Protein AF-A0A382CCT0-F1 (afdb_monomer_lite)

Secondary structure (DSSP, 8-state):
-----GGGGTTPPSSS--THHHHHHHHHTT--------S-----SSHHHHHHHHHHH--

Sequence (59 aa):
IQILKPGLFNDCPDGPFSLNFIYDRAAQQKRLFGLRHEGQWIELNHPEGLAAAEQALLE

Foldseek 3Di:
DDDDDPCLCPPPDPDDDDCVVSQVVCVVVVNDDDDDDPDDDFDPPDPVSVVVVVVVVVD

Structure (mmCIF, N/CA/C/O backbone):
data_AF-A0A382CCT0-F1
#
_entry.id   AF-A0A382CCT0-F1
#
loop_
_atom_site.group_PDB
_atom_site.id
_atom_site.type_symbol
_atom_site.label_atom_id
_atom_site.label_alt_id
_atom_site.label_comp_id
_atom_site.label_asym_id
_atom_site.label_entity_id
_atom_site.label_seq_id
_atom_site.pdbx_PDB_ins_code
_atom_site.Cartn_x
_atom_site.Cartn_y
_atom_site.Cartn_z
_atom_site.occupancy
_atom_site.B_iso_or_equiv
_atom_site.auth_seq_id
_atom_site.auth_comp_id
_atom_site.auth_asym_id
_atom_site.auth_atom_id
_atom_site.pdbx_PDB_model_num
ATOM 1 N N . ILE A 1 1 ? 2.255 0.787 -0.871 1.00 89.25 1 ILE A N 1
ATOM 2 C CA . ILE A 1 1 ? 2.169 -0.380 0.052 1.00 89.25 1 ILE A CA 1
ATOM 3 C C . ILE A 1 1 ? 1.054 -0.117 1.057 1.00 89.25 1 ILE A C 1
ATOM 5 O O . ILE A 1 1 ? 0.891 1.030 1.453 1.00 89.25 1 ILE A O 1
ATOM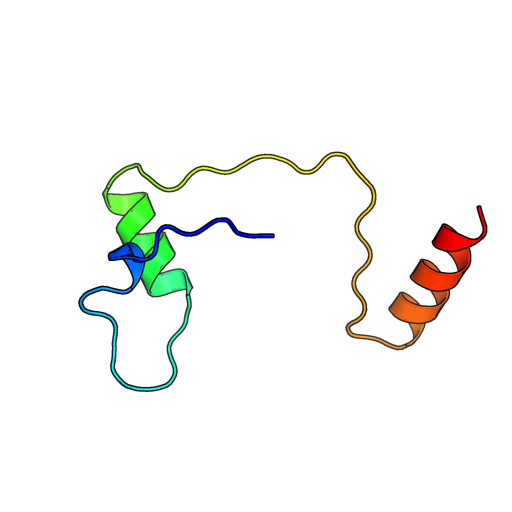 9 N N . GLN A 1 2 ? 0.295 -1.142 1.451 1.00 94.75 2 GLN A N 1
ATOM 10 C CA . GLN A 1 2 ? -0.792 -1.023 2.428 1.00 94.75 2 GLN A CA 1
ATOM 11 C C . GLN A 1 2 ? -0.705 -2.130 3.483 1.00 94.75 2 GLN A C 1
ATOM 13 O O . GLN A 1 2 ? -0.346 -3.261 3.165 1.00 94.75 2 GLN A O 1
ATOM 18 N N . ILE A 1 3 ? -1.062 -1.807 4.726 1.00 96.19 3 ILE A N 1
ATOM 19 C CA . ILE A 1 3 ? -1.204 -2.767 5.826 1.00 96.19 3 ILE A CA 1
ATOM 20 C C . ILE A 1 3 ? -2.636 -2.633 6.334 1.00 96.19 3 ILE A C 1
ATOM 22 O O . ILE A 1 3 ? -3.003 -1.600 6.893 1.00 96.19 3 ILE A O 1
ATOM 26 N N . LEU A 1 4 ? -3.460 -3.654 6.102 1.00 96.25 4 LEU A N 1
ATOM 27 C CA . LEU A 1 4 ? -4.900 -3.597 6.355 1.00 96.25 4 LEU A CA 1
ATOM 28 C C . LEU A 1 4 ? -5.312 -4.629 7.400 1.00 96.25 4 LEU A C 1
ATOM 30 O O . LEU A 1 4 ? -4.916 -5.792 7.341 1.00 96.25 4 LEU A O 1
ATOM 34 N N . LYS A 1 5 ? -6.153 -4.211 8.351 1.00 95.75 5 LYS A N 1
ATOM 35 C CA . LYS A 1 5 ? -6.777 -5.133 9.305 1.00 95.75 5 LYS A CA 1
ATOM 36 C C . LYS A 1 5 ? -7.908 -5.901 8.597 1.00 95.75 5 LYS A C 1
ATOM 38 O O . LYS A 1 5 ? -8.767 -5.237 8.020 1.00 95.75 5 LYS A O 1
ATOM 43 N N . PRO A 1 6 ? -7.999 -7.243 8.707 1.00 96.75 6 PRO A N 1
ATOM 44 C CA . PRO A 1 6 ? -9.025 -8.032 8.012 1.00 96.75 6 PRO A CA 1
ATOM 45 C C . PRO A 1 6 ? -10.469 -7.571 8.259 1.00 96.75 6 PRO A C 1
ATOM 47 O O . PRO A 1 6 ? -11.275 -7.544 7.340 1.00 96.75 6 PRO A O 1
ATOM 50 N N . GLY A 1 7 ? -10.788 -7.114 9.474 1.00 95.50 7 GLY A N 1
ATOM 51 C CA . GLY A 1 7 ? -12.132 -6.622 9.804 1.00 95.50 7 GLY A CA 1
ATOM 52 C C . GLY A 1 7 ? -12.571 -5.353 9.056 1.00 95.50 7 GLY A C 1
ATOM 53 O O . GLY A 1 7 ? -13.738 -4.994 9.144 1.00 95.50 7 GLY A O 1
ATOM 54 N N . LEU A 1 8 ? -11.678 -4.676 8.319 1.00 95.12 8 LEU A N 1
ATOM 55 C CA . LEU A 1 8 ? -12.062 -3.582 7.414 1.00 95.12 8 LEU A CA 1
ATOM 56 C C . LEU A 1 8 ? -12.933 -4.066 6.247 1.00 95.12 8 LEU A C 1
ATOM 58 O O . LEU A 1 8 ? -13.638 -3.257 5.653 1.00 95.12 8 LEU A O 1
ATOM 62 N N . PHE A 1 9 ? -12.888 -5.365 5.939 1.00 96.00 9 PHE A N 1
ATOM 63 C CA . PHE A 1 9 ? -13.638 -5.982 4.847 1.00 96.00 9 PHE A CA 1
ATOM 64 C C . PHE A 1 9 ? -15.024 -6.497 5.264 1.00 96.00 9 PHE A C 1
ATOM 66 O O . PHE A 1 9 ? -15.769 -6.992 4.422 1.00 96.00 9 PHE A O 1
ATOM 73 N N . ASN A 1 10 ? -15.396 -6.363 6.541 1.00 95.81 10 ASN A N 1
ATOM 74 C CA . ASN A 1 10 ? -16.745 -6.691 6.993 1.00 95.81 10 ASN A CA 1
ATOM 75 C C . ASN A 1 10 ? -17.764 -5.759 6.317 1.00 95.81 10 ASN A C 1
ATOM 77 O O . ASN A 1 10 ? -17.514 -4.558 6.165 1.00 95.81 10 ASN A O 1
ATOM 81 N N . ASP A 1 11 ? -18.909 -6.316 5.915 1.00 95.06 11 ASP A N 1
ATOM 82 C CA . ASP A 1 11 ? -20.017 -5.572 5.302 1.00 95.06 11 ASP A CA 1
ATOM 83 C C . ASP A 1 11 ? -19.580 -4.732 4.082 1.00 95.06 11 ASP A C 1
ATOM 85 O O . ASP A 1 11 ? -19.975 -3.567 3.923 1.00 95.06 11 ASP A O 1
ATOM 89 N N . CYS A 1 12 ? -18.677 -5.289 3.267 1.00 96.69 12 CYS A N 1
ATOM 90 C CA . CYS A 1 12 ? -18.286 -4.733 1.972 1.00 96.69 12 CYS A CA 1
ATOM 91 C C . CYS A 1 12 ? -19.254 -5.164 0.860 1.00 96.69 12 CYS A C 1
ATOM 93 O O . CYS A 1 12 ? -19.951 -6.163 1.026 1.00 96.69 12 CYS A O 1
ATOM 95 N N . PRO A 1 13 ? -19.313 -4.422 -0.263 1.00 96.31 13 PRO A N 1
ATOM 96 C CA . PRO A 1 13 ? -20.157 -4.787 -1.394 1.00 96.31 13 PRO A CA 1
ATOM 97 C C . PRO A 1 13 ? -19.799 -6.166 -1.948 1.00 96.31 13 PRO A C 1
ATOM 99 O O . PRO A 1 13 ? -18.622 -6.523 -2.019 1.00 96.31 13 PRO A O 1
ATOM 102 N N . ASP A 1 14 ? -20.812 -6.898 -2.401 1.00 95.50 14 ASP A N 1
ATOM 103 C CA . ASP A 1 14 ? -20.600 -8.117 -3.172 1.00 95.50 14 ASP A CA 1
ATOM 104 C C . ASP A 1 14 ? -19.984 -7.789 -4.544 1.00 95.50 14 ASP A C 1
ATOM 106 O O . ASP A 1 14 ? -20.358 -6.815 -5.202 1.00 95.50 14 ASP A O 1
ATOM 110 N N . GLY A 1 15 ? -19.057 -8.635 -5.001 1.00 96.12 15 GLY A N 1
ATOM 111 C CA . GLY A 1 15 ? -18.373 -8.472 -6.287 1.00 96.12 15 GLY A CA 1
ATOM 112 C C . GLY A 1 15 ? -17.207 -7.468 -6.263 1.00 96.12 15 GLY A C 1
ATOM 113 O O . GLY A 1 15 ? -16.698 -7.128 -5.197 1.00 96.12 15 GLY A O 1
ATOM 114 N N . PRO A 1 16 ? -16.708 -7.030 -7.436 1.00 97.56 16 PRO A N 1
ATOM 115 C CA . PRO A 1 16 ? -15.602 -6.077 -7.511 1.00 97.56 16 PRO A CA 1
ATOM 116 C C . PRO A 1 16 ? -15.998 -4.695 -6.979 1.00 97.56 16 PRO A C 1
ATOM 118 O O . PRO A 1 16 ? -16.973 -4.100 -7.434 1.00 97.56 16 PRO A O 1
ATOM 121 N N . PHE A 1 17 ? -15.194 -4.146 -6.069 1.00 97.06 17 PHE A N 1
ATOM 122 C CA . PHE A 1 17 ? -15.371 -2.792 -5.545 1.00 97.06 17 PHE A CA 1
ATOM 123 C C . PHE A 1 17 ? -14.023 -2.083 -5.353 1.00 97.06 17 PHE A C 1
ATOM 125 O O . PHE A 1 17 ? -12.962 -2.706 -5.310 1.00 97.06 17 PHE A O 1
ATOM 132 N N . SER A 1 18 ? -14.062 -0.753 -5.238 1.00 97.25 18 SER A N 1
ATOM 133 C CA . SER A 1 18 ? -12.872 0.067 -4.983 1.00 97.25 18 SER A CA 1
ATOM 134 C C . SER A 1 18 ? -12.460 0.017 -3.512 1.00 97.25 18 SER A C 1
ATOM 136 O O . SER A 1 18 ? -13.287 0.246 -2.630 1.00 97.25 18 SER A O 1
ATOM 138 N N . LEU A 1 19 ? -11.165 -0.161 -3.231 1.00 97.06 19 LEU A N 1
ATOM 139 C CA . LEU A 1 19 ? -10.638 -0.094 -1.861 1.00 97.06 19 LEU A CA 1
ATOM 140 C C . LEU A 1 19 ? -10.818 1.283 -1.200 1.00 97.06 19 LEU A C 1
ATOM 142 O O . LEU A 1 19 ? -10.793 1.363 0.026 1.00 97.06 19 LEU A O 1
ATOM 146 N N . ASN A 1 20 ? -11.090 2.352 -1.957 1.00 97.00 20 ASN A N 1
ATOM 147 C CA . ASN A 1 20 ? -11.437 3.643 -1.352 1.00 97.00 20 ASN 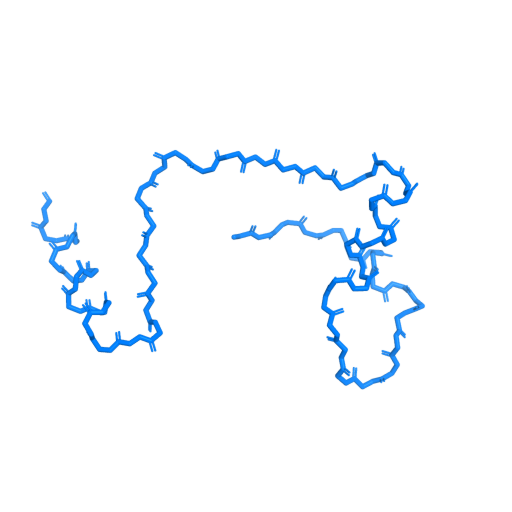A CA 1
ATOM 148 C C . ASN A 1 20 ? -12.649 3.534 -0.419 1.00 97.00 20 ASN A C 1
ATOM 150 O O . ASN A 1 20 ? -12.675 4.197 0.608 1.00 97.00 20 ASN A O 1
ATOM 154 N N . PHE A 1 21 ? -13.577 2.612 -0.687 1.00 96.88 21 PHE A N 1
ATOM 155 C CA . PHE A 1 21 ? -14.707 2.340 0.197 1.00 96.88 21 PHE A CA 1
ATOM 156 C C . PHE A 1 21 ? -14.284 2.022 1.643 1.00 96.88 21 PHE A C 1
ATOM 158 O O . PHE A 1 21 ? -14.852 2.557 2.599 1.00 96.88 21 PHE A O 1
ATOM 165 N N . ILE A 1 22 ? -13.268 1.171 1.826 1.00 97.25 22 ILE A N 1
ATOM 166 C CA . ILE A 1 22 ? -12.772 0.821 3.164 1.00 97.25 22 ILE A CA 1
ATOM 167 C C . ILE A 1 22 ? -11.881 1.925 3.749 1.00 97.25 22 ILE A C 1
ATOM 169 O O . ILE A 1 22 ? -11.859 2.108 4.969 1.00 97.25 22 ILE A O 1
ATOM 173 N N . TYR A 1 23 ? -11.181 2.690 2.904 1.00 97.44 23 TYR A N 1
ATOM 174 C CA . TYR A 1 23 ? -10.362 3.826 3.337 1.00 97.44 23 TYR A CA 1
ATOM 175 C C . TYR A 1 23 ? -11.222 4.974 3.857 1.00 97.44 23 TYR A C 1
ATOM 177 O O . TYR A 1 23 ? -10.922 5.505 4.924 1.00 97.44 23 TYR A O 1
ATOM 185 N N . ASP A 1 24 ? -12.330 5.281 3.185 1.00 97.31 24 ASP A N 1
ATOM 186 C CA . ASP A 1 24 ? -13.284 6.307 3.603 1.00 97.31 24 ASP A CA 1
ATOM 187 C C . ASP A 1 24 ? -13.914 5.951 4.954 1.00 97.31 24 ASP A C 1
ATOM 189 O O . ASP A 1 24 ? -13.944 6.775 5.870 1.00 97.31 24 ASP A O 1
ATOM 193 N N . ARG A 1 25 ? -14.333 4.691 5.137 1.00 96.12 25 ARG A N 1
ATOM 194 C CA . ARG A 1 25 ? -14.830 4.189 6.432 1.00 96.12 25 ARG A CA 1
ATOM 195 C C . ARG A 1 25 ? -13.774 4.305 7.535 1.00 96.12 25 ARG A C 1
ATOM 197 O O . ARG A 1 25 ? -14.076 4.767 8.637 1.00 96.12 25 ARG A O 1
ATOM 204 N N . ALA A 1 26 ? -12.530 3.912 7.257 1.00 97.38 26 ALA A N 1
ATOM 205 C CA . ALA A 1 26 ? -11.436 4.032 8.219 1.00 97.38 26 ALA A CA 1
ATOM 206 C C . ALA A 1 26 ? -11.128 5.503 8.556 1.00 97.38 26 ALA A C 1
ATOM 208 O O . ALA A 1 26 ? -10.901 5.828 9.724 1.00 97.38 26 ALA A O 1
ATOM 209 N N . ALA A 1 27 ? -11.161 6.399 7.567 1.00 97.81 27 ALA A N 1
ATOM 210 C CA . ALA A 1 27 ? -10.949 7.833 7.742 1.00 97.81 27 ALA A CA 1
ATOM 211 C C . ALA A 1 27 ? -12.050 8.476 8.596 1.00 97.81 27 ALA A C 1
ATOM 213 O O . ALA A 1 27 ? -11.736 9.208 9.535 1.00 97.81 27 ALA A O 1
ATOM 214 N N . GLN A 1 28 ? -13.323 8.138 8.355 1.00 97.50 28 GLN A N 1
ATOM 215 C CA . GLN A 1 28 ? -14.462 8.591 9.170 1.00 97.50 28 GLN A CA 1
ATOM 216 C C . GLN A 1 28 ? -14.312 8.199 10.647 1.00 97.50 28 GLN A C 1
ATOM 218 O O . GLN A 1 28 ? -14.669 8.965 11.540 1.00 97.50 28 GLN A O 1
ATOM 223 N N . GLN A 1 29 ? -13.720 7.033 10.916 1.00 96.75 29 GLN A N 1
ATOM 224 C CA . GLN A 1 29 ? -13.422 6.565 12.271 1.00 96.75 29 GLN A CA 1
ATOM 225 C C . GLN A 1 29 ? -12.108 7.124 12.846 1.00 96.75 29 GLN A C 1
ATOM 227 O O . GLN A 1 29 ? -11.734 6.7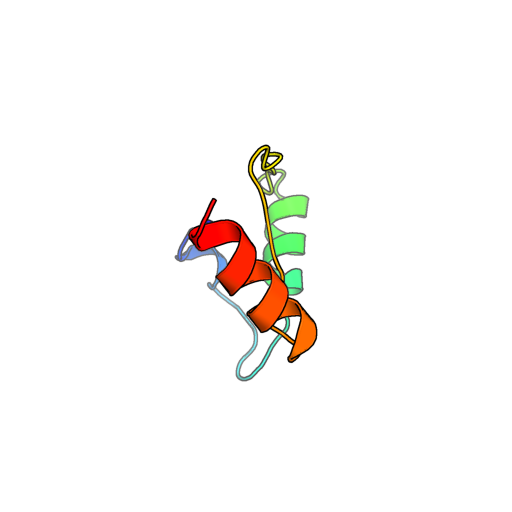51 13.956 1.00 96.75 29 GLN A O 1
ATOM 232 N N . LYS A 1 30 ? -11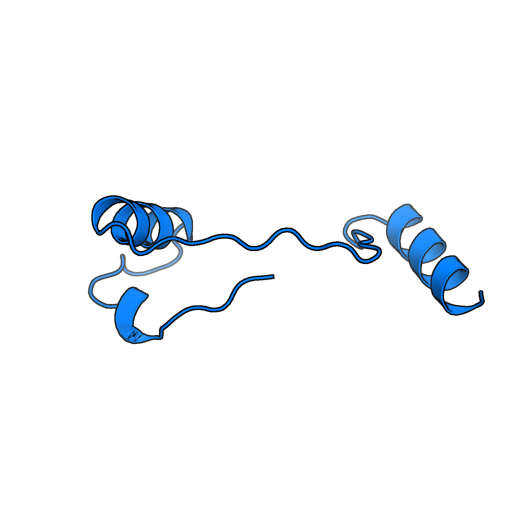.394 7.998 12.119 1.00 97.56 30 LYS A N 1
ATOM 233 C CA . LYS A 1 30 ? -10.055 8.517 12.469 1.00 97.56 30 LYS A CA 1
ATOM 234 C C . LYS A 1 30 ? -9.013 7.410 12.663 1.00 97.56 30 LYS A C 1
ATOM 236 O O . LYS A 1 30 ? -8.158 7.474 13.542 1.00 97.56 30 LYS A O 1
ATOM 241 N N . ARG A 1 31 ? -9.116 6.364 11.844 1.00 97.25 31 ARG A N 1
ATOM 242 C CA . ARG A 1 31 ? -8.273 5.161 11.883 1.00 97.25 31 ARG A CA 1
ATOM 243 C C . ARG A 1 31 ? -7.468 4.929 10.608 1.00 97.25 31 ARG A C 1
ATOM 245 O O . ARG A 1 31 ? -6.806 3.898 10.496 1.00 97.25 31 ARG A O 1
ATOM 252 N N . LEU A 1 32 ? -7.536 5.852 9.654 1.00 97.81 32 LEU A N 1
ATOM 253 C CA . LEU A 1 32 ? -6.674 5.858 8.482 1.00 97.81 32 LEU A CA 1
ATOM 254 C C . LEU A 1 32 ? -5.410 6.658 8.809 1.00 97.81 32 LEU A C 1
ATOM 256 O O . LEU A 1 32 ? -5.486 7.846 9.114 1.00 97.81 32 LEU A O 1
ATOM 260 N N . PHE A 1 33 ? -4.260 5.995 8.743 1.00 97.56 33 PHE A N 1
ATOM 261 C CA . PHE A 1 33 ? -2.952 6.593 8.996 1.00 97.56 33 PHE A CA 1
ATOM 262 C C . PHE A 1 33 ? -2.051 6.389 7.782 1.00 97.56 33 PHE A C 1
ATOM 264 O O . PHE A 1 33 ? -2.227 5.433 7.027 1.00 97.56 33 PHE A O 1
ATOM 271 N N . GLY A 1 34 ? -1.075 7.277 7.618 1.00 96.69 34 GLY A N 1
ATOM 272 C CA . GLY A 1 34 ? -0.071 7.193 6.565 1.00 96.69 34 GLY A CA 1
ATOM 273 C C . GLY A 1 34 ? 1.336 7.306 7.136 1.00 96.69 34 GLY A C 1
ATOM 274 O O . GLY A 1 34 ? 1.558 8.002 8.126 1.00 96.69 34 GLY A O 1
ATOM 275 N N . LEU A 1 35 ? 2.280 6.633 6.483 1.00 96.38 35 LEU A N 1
ATOM 276 C CA . LEU A 1 35 ? 3.712 6.791 6.707 1.00 96.38 35 LEU A CA 1
ATOM 277 C C . LEU A 1 35 ? 4.360 7.139 5.367 1.00 96.38 35 LEU A C 1
ATOM 279 O O . LEU A 1 35 ? 4.101 6.471 4.364 1.00 96.38 35 LEU A O 1
ATOM 283 N N . ARG A 1 36 ? 5.192 8.184 5.349 1.00 95.31 36 ARG A N 1
ATOM 284 C CA . ARG A 1 36 ? 5.954 8.551 4.154 1.00 95.31 36 ARG A CA 1
ATOM 285 C C . ARG A 1 36 ? 7.054 7.517 3.929 1.00 95.31 36 ARG A C 1
ATOM 287 O O . ARG A 1 36 ? 7.854 7.264 4.822 1.00 95.31 36 ARG A O 1
ATOM 294 N N . HIS A 1 37 ? 7.090 6.948 2.731 1.00 94.75 37 HIS A N 1
ATOM 295 C CA . HIS A 1 37 ? 8.206 6.121 2.290 1.00 94.75 37 HIS A CA 1
ATOM 296 C C . HIS A 1 37 ? 9.400 7.014 1.931 1.00 94.75 37 HIS A C 1
ATOM 298 O O . HIS A 1 37 ? 9.225 7.989 1.203 1.00 94.75 37 HIS A O 1
ATOM 304 N N . GLU A 1 38 ? 10.593 6.692 2.434 1.00 94.88 38 GLU A N 1
ATOM 305 C CA . GLU A 1 38 ? 11.817 7.486 2.203 1.00 94.88 38 GLU A CA 1
ATOM 306 C C . GLU A 1 38 ? 12.832 6.800 1.277 1.00 94.88 38 GLU A C 1
ATOM 308 O O . GLU A 1 38 ? 13.809 7.419 0.870 1.00 94.88 38 GLU A O 1
ATOM 313 N N . GLY A 1 39 ? 12.604 5.534 0.919 1.00 91.62 39 GLY A N 1
ATOM 314 C CA . GLY A 1 39 ? 13.437 4.810 -0.043 1.00 91.62 39 GLY A CA 1
ATOM 315 C C . GLY A 1 39 ? 13.038 5.057 -1.499 1.00 91.62 39 GLY A C 1
ATOM 316 O O . GLY A 1 39 ? 12.016 5.687 -1.788 1.00 91.62 39 GLY A O 1
ATOM 317 N N . GLN A 1 40 ? 13.819 4.478 -2.413 1.00 90.88 40 GLN A N 1
ATOM 318 C CA . GLN A 1 40 ? 13.491 4.456 -3.837 1.00 90.88 40 GLN A CA 1
ATOM 319 C C . GLN A 1 40 ? 12.203 3.667 -4.099 1.00 90.88 40 GLN A C 1
ATOM 321 O O . GLN A 1 40 ? 11.920 2.658 -3.450 1.00 90.88 40 GLN A O 1
ATOM 326 N N . TRP A 1 41 ? 11.422 4.142 -5.064 1.00 92.19 41 TRP A N 1
ATOM 327 C CA . TRP A 1 41 ? 10.208 3.497 -5.545 1.00 92.19 41 TRP A CA 1
ATOM 328 C C . TRP A 1 41 ? 10.178 3.605 -7.067 1.00 92.19 41 TRP A C 1
ATOM 330 O O . TRP A 1 41 ? 10.294 4.708 -7.599 1.00 92.19 41 TRP A O 1
ATOM 340 N N . ILE A 1 42 ? 10.025 2.472 -7.752 1.00 93.38 42 ILE A N 1
ATOM 341 C CA . ILE A 1 42 ? 9.989 2.396 -9.215 1.00 93.38 42 ILE A CA 1
ATOM 342 C C . ILE A 1 42 ? 8.709 1.666 -9.619 1.00 93.38 42 ILE A C 1
ATOM 344 O O . ILE A 1 42 ? 8.404 0.590 -9.103 1.00 93.38 42 ILE A O 1
ATOM 348 N N . GLU A 1 43 ? 7.939 2.267 -10.523 1.00 92.94 43 GLU A N 1
ATOM 349 C CA . GLU A 1 43 ? 6.713 1.677 -11.054 1.00 92.94 43 GLU A CA 1
ATOM 350 C C . GLU A 1 43 ? 7.030 0.800 -12.269 1.00 92.94 43 GLU A C 1
ATOM 352 O O . GLU A 1 43 ? 7.707 1.228 -13.199 1.00 92.94 43 GLU A O 1
ATOM 357 N N . LEU A 1 44 ? 6.528 -0.436 -12.267 1.00 94.25 44 LEU A N 1
ATOM 358 C CA . LEU A 1 44 ? 6.800 -1.446 -13.303 1.00 94.25 44 LEU A CA 1
ATOM 359 C C . LEU A 1 44 ? 5.613 -1.660 -14.249 1.00 94.25 44 LEU A C 1
ATOM 361 O O . LEU A 1 44 ? 5.425 -2.736 -14.809 1.00 94.25 44 LEU A O 1
ATOM 365 N N . ASN A 1 45 ? 4.759 -0.650 -14.383 1.00 93.06 45 ASN A N 1
ATOM 366 C CA . ASN A 1 45 ? 3.565 -0.687 -15.228 1.00 93.06 45 ASN A CA 1
ATOM 367 C C . ASN A 1 45 ? 3.861 -0.411 -16.713 1.00 93.06 45 ASN A C 1
ATOM 369 O O . ASN A 1 45 ? 2.961 -0.578 -17.535 1.00 93.06 45 ASN A O 1
ATOM 373 N N . HIS A 1 46 ? 5.098 -0.040 -17.057 1.00 93.12 46 HIS A N 1
ATOM 374 C CA . HIS A 1 46 ? 5.550 0.187 -18.428 1.00 93.12 46 HIS A CA 1
ATOM 375 C C . HIS A 1 46 ? 6.962 -0.386 -18.660 1.00 93.12 46 HIS A C 1
ATOM 377 O O . HIS A 1 46 ? 7.734 -0.497 -17.701 1.00 93.12 46 HIS A O 1
ATOM 383 N N . PRO A 1 47 ? 7.330 -0.736 -19.909 1.00 93.88 47 PRO A N 1
ATOM 384 C CA . PRO A 1 47 ? 8.639 -1.316 -20.227 1.00 93.88 47 PRO A CA 1
ATOM 385 C C . PRO A 1 47 ? 9.835 -0.465 -19.777 1.00 93.88 47 PRO A C 1
ATOM 387 O O . PRO A 1 47 ? 10.828 -1.002 -19.294 1.00 93.88 47 PRO A O 1
ATOM 390 N N . GLU A 1 48 ? 9.741 0.859 -19.883 1.00 94.25 48 GLU A N 1
ATOM 391 C CA . GLU A 1 48 ? 10.779 1.786 -19.429 1.00 94.25 48 GLU A CA 1
ATOM 392 C C . GLU A 1 48 ? 11.012 1.723 -17.913 1.00 94.25 48 GLU A C 1
ATOM 394 O O . GLU A 1 48 ? 12.149 1.842 -17.457 1.00 94.25 48 GLU A O 1
ATOM 399 N N . GLY A 1 49 ? 9.954 1.468 -17.136 1.00 94.56 49 GLY A N 1
ATOM 400 C CA . GLY A 1 49 ? 10.040 1.300 -15.688 1.00 94.56 49 GLY A CA 1
ATOM 401 C C . GLY A 1 49 ? 10.798 0.032 -15.301 1.00 94.56 49 GLY A C 1
ATOM 402 O O . GLY A 1 49 ? 11.571 0.047 -14.344 1.00 94.56 49 GLY A O 1
ATOM 403 N N . LEU A 1 50 ? 10.645 -1.042 -16.084 1.00 95.00 50 LEU A N 1
ATOM 404 C CA . LEU A 1 50 ? 11.414 -2.273 -15.898 1.00 95.00 50 LEU A CA 1
ATOM 405 C C . LEU A 1 50 ? 12.907 -2.042 -16.126 1.00 95.00 50 LEU A C 1
ATOM 407 O O . LEU A 1 50 ? 13.699 -2.364 -15.246 1.00 95.00 50 LEU A O 1
ATOM 411 N N . ALA A 1 51 ? 13.282 -1.424 -17.248 1.00 93.62 51 ALA A N 1
ATOM 4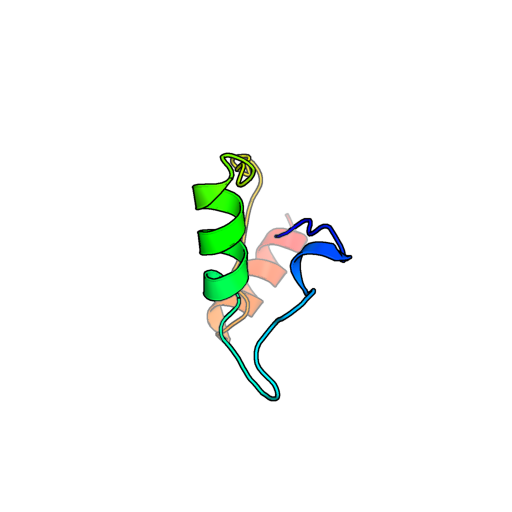12 C CA . ALA A 1 51 ? 14.683 -1.123 -17.535 1.00 93.62 51 ALA A CA 1
ATOM 413 C C . ALA A 1 51 ? 15.314 -0.227 -16.450 1.00 93.62 51 ALA A C 1
ATOM 415 O O . ALA A 1 51 ? 16.451 -0.452 -16.037 1.00 93.62 51 ALA A O 1
ATOM 416 N N . ALA A 1 52 ? 14.565 0.760 -15.942 1.00 92.94 52 ALA A N 1
ATOM 417 C CA . ALA A 1 52 ? 15.014 1.613 -14.842 1.00 92.94 52 ALA A CA 1
ATOM 418 C C . ALA A 1 52 ? 15.226 0.829 -13.533 1.00 92.94 52 ALA A C 1
ATOM 420 O O . ALA A 1 52 ? 16.210 1.065 -12.833 1.00 92.94 52 ALA A O 1
ATOM 421 N N . ALA A 1 53 ? 14.339 -0.116 -13.207 1.00 95.06 53 ALA A N 1
ATOM 422 C CA . ALA A 1 53 ? 14.492 -0.964 -12.027 1.00 95.06 53 ALA A CA 1
ATOM 423 C C . ALA A 1 53 ? 15.663 -1.943 -12.148 1.00 95.06 53 ALA A C 1
ATOM 425 O O . ALA A 1 53 ? 16.396 -2.130 -11.181 1.00 95.06 53 ALA A O 1
ATOM 426 N N . GLU A 1 54 ? 15.862 -2.542 -13.323 1.00 94.69 54 GLU A N 1
ATOM 427 C CA . GLU A 1 54 ? 17.002 -3.422 -13.590 1.00 94.69 54 GLU A CA 1
ATOM 428 C C . GLU A 1 54 ? 18.327 -2.676 -13.421 1.00 94.69 54 GLU A C 1
ATOM 430 O O . GLU A 1 54 ? 19.233 -3.184 -12.763 1.00 94.69 54 GLU A O 1
ATOM 435 N N . GLN A 1 55 ? 18.420 -1.447 -13.935 1.00 94.62 55 GLN A N 1
ATOM 436 C CA . GLN A 1 55 ? 19.605 -0.612 -13.760 1.00 94.62 55 GLN A CA 1
ATOM 437 C C . GLN A 1 55 ? 19.850 -0.267 -12.284 1.00 94.62 55 GLN A C 1
ATOM 439 O O . GLN A 1 55 ? 20.980 -0.389 -11.819 1.00 94.62 55 GLN A O 1
ATOM 444 N N . ALA A 1 56 ? 18.805 0.103 -11.537 1.00 93.06 56 ALA A N 1
ATOM 445 C CA . ALA A 1 56 ? 18.916 0.439 -10.116 1.00 93.06 56 ALA A CA 1
ATOM 446 C C . ALA A 1 56 ? 19.356 -0.745 -9.231 1.00 93.06 56 ALA A C 1
ATOM 448 O O . ALA A 1 56 ? 19.902 -0.528 -8.156 1.00 93.06 56 ALA A O 1
ATOM 449 N N . LEU A 1 57 ? 19.123 -1.995 -9.656 1.00 91.56 57 LEU A N 1
ATOM 450 C CA . LEU A 1 57 ? 19.576 -3.198 -8.938 1.00 91.56 57 LEU A CA 1
ATOM 451 C C . LEU A 1 57 ? 21.055 -3.542 -9.176 1.00 91.56 57 LEU A C 1
ATOM 453 O O . LEU A 1 57 ? 21.606 -4.361 -8.440 1.00 91.56 57 LEU A O 1
ATOM 457 N N . LEU A 1 58 ? 21.667 -2.991 -10.226 1.00 92.00 58 LEU A N 1
ATOM 458 C CA . LEU A 1 58 ? 23.075 -3.213 -10.572 1.00 92.00 58 LEU A CA 1
ATOM 459 C C . LEU A 1 58 ? 24.018 -2.174 -9.942 1.00 92.00 58 LEU A C 1
ATOM 461 O O . LEU A 1 58 ? 25.236 -2.342 -10.034 1.00 92.00 58 LEU A O 1
ATOM 465 N N . GLU A 1 59 ? 23.462 -1.119 -9.342 1.00 69.19 59 GLU A N 1
ATOM 466 C CA . GLU A 1 59 ? 24.169 -0.094 -8.558 1.00 69.19 59 GLU A CA 1
ATOM 467 C C . GLU A 1 59 ? 24.396 -0.538 -7.105 1.00 69.19 59 GLU A C 1
ATOM 469 O O . GLU A 1 59 ? 25.494 -0.238 -6.578 1.00 69.19 59 GLU A O 1
#

Organism: NCBI:txid408172

InterPro domains:
  IPR029044 Nucleotide-diphospho-sugar transferases [G3DSA:3.90.550.10] (1-59)
  IPR029044 Nucleotide-diphospho-sugar transferases [SSF53448] (1-57)

Radius of gyration: 16.69 Å; chains: 1; bounding box: 45×17×33 Å

pLDDT: mean 94.84, std 3.9, range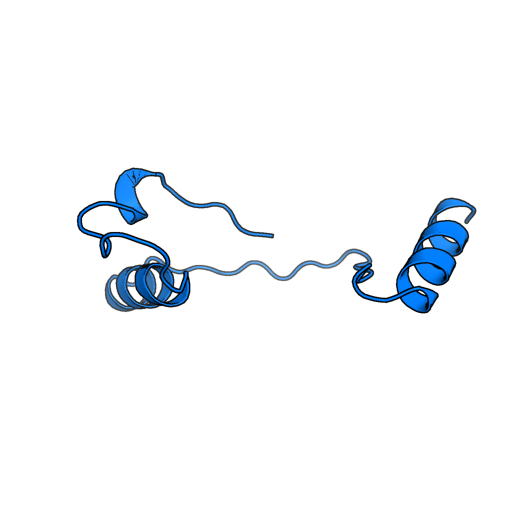 [69.19, 97.81]